Protein AF-A0A519V9I0-F1 (afdb_monomer_lite)

Sequence (67 aa):
MINFVGAFDDQALLNILLLSKDATAIYGDKDLTIKLANEAMLKIWGKGSNIIGSTFEQALPEMEGQA

Structure (mmCIF, N/CA/C/O backbone):
data_AF-A0A519V9I0-F1
#
_entry.id   AF-A0A519V9I0-F1
#
loop_
_atom_site.group_PDB
_atom_site.id
_atom_site.type_symbol
_atom_site.label_atom_id
_atom_site.label_alt_id
_atom_site.label_comp_id
_atom_site.label_asym_id
_atom_site.label_entity_id
_atom_site.label_seq_id
_atom_site.pdbx_PDB_ins_code
_atom_site.Cartn_x
_atom_site.Cartn_y
_atom_site.Cartn_z
_atom_site.occupancy
_atom_site.B_iso_or_equiv
_atom_site.auth_seq_id
_atom_site.auth_comp_id
_atom_site.auth_asym_id
_atom_site.auth_atom_id
_atom_site.pdbx_PDB_model_num
ATOM 1 N N . MET A 1 1 ? 11.141 -10.816 -32.438 1.00 47.22 1 MET A N 1
ATOM 2 C CA . MET A 1 1 ? 10.180 -10.111 -31.563 1.00 47.22 1 MET A CA 1
ATOM 3 C C . MET A 1 1 ? 10.619 -10.338 -30.132 1.00 47.22 1 MET A C 1
ATOM 5 O O . MET A 1 1 ? 10.756 -11.492 -29.750 1.00 47.22 1 MET A O 1
ATOM 9 N N . ILE A 1 2 ? 10.925 -9.276 -29.386 1.00 52.34 2 ILE A N 1
ATOM 10 C CA . ILE A 1 2 ? 11.216 -9.398 -27.953 1.00 52.34 2 ILE A CA 1
ATOM 11 C C . ILE A 1 2 ? 9.882 -9.650 -27.254 1.00 52.34 2 ILE A C 1
ATOM 13 O O . ILE A 1 2 ? 8.922 -8.912 -27.472 1.00 52.34 2 ILE A O 1
ATOM 17 N N . ASN A 1 3 ? 9.807 -10.725 -26.475 1.00 53.50 3 ASN A N 1
ATOM 18 C CA . ASN A 1 3 ? 8.611 -11.095 -25.733 1.00 53.50 3 ASN A CA 1
ATOM 19 C C . ASN A 1 3 ? 8.467 -10.122 -24.550 1.00 53.50 3 ASN A C 1
ATOM 21 O O . ASN A 1 3 ? 9.004 -10.361 -23.474 1.00 53.50 3 ASN A O 1
ATOM 25 N N . PHE A 1 4 ? 7.807 -8.984 -24.781 1.00 61.00 4 PHE A N 1
ATOM 26 C CA . PHE A 1 4 ? 7.709 -7.863 -23.834 1.00 61.00 4 PHE A CA 1
ATOM 27 C C . PHE A 1 4 ? 7.108 -8.267 -22.475 1.00 61.00 4 PHE A C 1
ATOM 29 O O . PHE A 1 4 ? 7.447 -7.690 -21.450 1.00 61.00 4 PHE A O 1
ATOM 36 N N . VAL A 1 5 ? 6.264 -9.303 -22.456 1.00 57.97 5 VAL A N 1
ATOM 37 C CA . VAL A 1 5 ? 5.588 -9.804 -21.247 1.00 57.97 5 VAL A CA 1
ATOM 38 C C . VAL A 1 5 ? 6.475 -10.751 -20.421 1.00 57.97 5 VAL A C 1
ATOM 40 O O . VAL A 1 5 ? 6.251 -10.912 -19.231 1.00 57.97 5 VAL A O 1
ATOM 43 N N . GLY A 1 6 ? 7.515 -11.350 -21.013 1.00 56.94 6 GLY A N 1
ATOM 44 C CA . GLY A 1 6 ? 8.394 -12.306 -20.323 1.00 56.94 6 GLY A CA 1
ATOM 45 C C . GLY A 1 6 ? 9.585 -11.684 -19.585 1.00 56.94 6 GLY A C 1
ATOM 46 O O . GLY A 1 6 ? 10.437 -12.426 -19.110 1.00 56.94 6 GLY A O 1
ATOM 47 N N . ALA A 1 7 ? 9.693 -10.352 -19.549 1.00 62.09 7 ALA A N 1
ATOM 48 C CA . ALA A 1 7 ? 10.901 -9.639 -19.120 1.00 62.09 7 ALA A CA 1
ATOM 49 C C . ALA 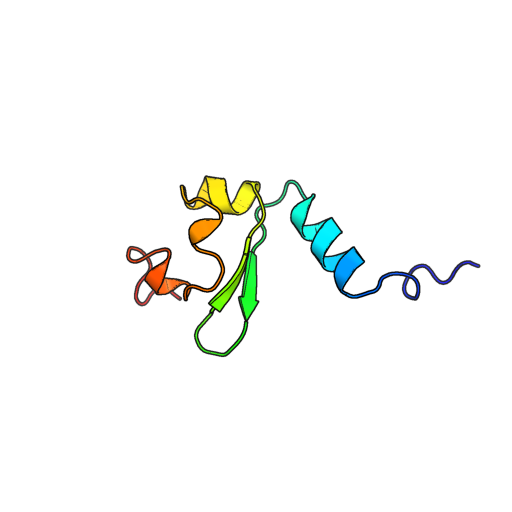A 1 7 ? 10.787 -8.933 -17.757 1.00 62.09 7 ALA A C 1
ATOM 51 O O . ALA A 1 7 ? 11.755 -8.311 -17.326 1.00 62.09 7 ALA A O 1
ATOM 52 N N . PHE A 1 8 ? 9.635 -9.009 -17.088 1.00 68.31 8 PHE A N 1
ATOM 53 C CA . PHE A 1 8 ? 9.445 -8.383 -15.782 1.00 68.31 8 PHE A CA 1
ATOM 54 C C . PHE A 1 8 ? 9.327 -9.461 -14.714 1.00 68.31 8 PHE A C 1
ATOM 56 O O . PHE A 1 8 ? 8.380 -10.243 -14.716 1.00 68.31 8 PHE A O 1
ATOM 63 N N . ASP A 1 9 ? 10.313 -9.504 -13.823 1.00 84.31 9 ASP A N 1
ATOM 64 C CA . ASP A 1 9 ? 10.157 -10.190 -12.549 1.00 84.31 9 ASP A CA 1
ATOM 65 C C . ASP A 1 9 ? 9.258 -9.367 -11.607 1.00 84.31 9 ASP A C 1
ATOM 67 O O . ASP A 1 9 ? 8.938 -8.198 -11.865 1.00 84.31 9 ASP A O 1
ATOM 71 N N . ASP A 1 10 ? 8.839 -9.985 -10.503 1.00 87.56 10 ASP A N 1
ATOM 72 C CA . ASP A 1 10 ? 7.941 -9.359 -9.529 1.00 87.56 10 ASP A CA 1
ATOM 73 C C . ASP A 1 10 ? 8.509 -8.035 -8.985 1.00 87.56 10 ASP A C 1
ATOM 75 O O . ASP A 1 10 ? 7.761 -7.091 -8.731 1.00 87.56 10 ASP A O 1
ATOM 79 N N . GLN A 1 11 ? 9.836 -7.920 -8.855 1.00 87.44 11 GLN A N 1
ATOM 80 C CA . GLN A 1 11 ? 10.487 -6.700 -8.370 1.00 87.44 11 GLN A CA 1
ATOM 81 C C . GLN A 1 11 ? 10.348 -5.556 -9.372 1.00 87.44 11 GLN A C 1
ATOM 83 O O . GLN A 1 11 ? 10.056 -4.423 -8.985 1.00 87.44 11 GLN A O 1
ATOM 88 N N . ALA A 1 12 ? 10.518 -5.833 -10.663 1.00 90.44 12 ALA A N 1
ATOM 89 C CA . ALA A 1 12 ? 10.360 -4.830 -11.702 1.00 90.44 12 ALA A CA 1
ATOM 90 C C . ALA A 1 12 ? 8.923 -4.288 -11.753 1.00 90.44 12 ALA A C 1
ATOM 92 O O . ALA A 1 12 ? 8.736 -3.074 -11.862 1.00 90.44 12 ALA A O 1
ATOM 93 N N . LEU A 1 13 ? 7.913 -5.152 -11.595 1.00 90.62 13 LEU A N 1
ATOM 94 C CA . LEU A 1 13 ? 6.515 -4.723 -11.517 1.00 90.62 13 LEU A CA 1
ATOM 95 C C . LEU A 1 13 ? 6.261 -3.822 -10.299 1.00 90.62 13 LEU A C 1
ATOM 97 O O . LEU A 1 13 ? 5.695 -2.737 -10.446 1.00 90.62 13 LEU A O 1
ATOM 101 N N . LEU A 1 14 ? 6.708 -4.232 -9.109 1.00 92.38 14 LEU A N 1
ATOM 102 C CA . LEU A 1 14 ? 6.540 -3.440 -7.885 1.00 92.38 14 LEU A CA 1
ATOM 103 C C . LEU A 1 14 ? 7.232 -2.075 -7.994 1.00 92.38 14 LEU A C 1
ATOM 105 O O . LEU A 1 14 ? 6.654 -1.057 -7.611 1.00 92.38 14 LEU A O 1
ATOM 109 N N . ASN A 1 15 ? 8.426 -2.029 -8.588 1.00 92.62 15 ASN A N 1
ATOM 110 C CA . ASN A 1 15 ? 9.147 -0.781 -8.830 1.00 92.62 15 ASN A CA 1
ATOM 111 C C . ASN A 1 15 ? 8.386 0.159 -9.772 1.00 92.62 15 ASN A C 1
ATOM 113 O O . ASN A 1 15 ? 8.328 1.362 -9.520 1.00 92.62 15 ASN A O 1
ATOM 117 N N . ILE A 1 16 ? 7.764 -0.366 -10.832 1.00 93.31 16 ILE A N 1
ATOM 118 C CA . ILE A 1 16 ? 6.940 0.443 -11.741 1.00 93.31 16 ILE A CA 1
ATOM 119 C C . ILE A 1 16 ? 5.755 1.063 -10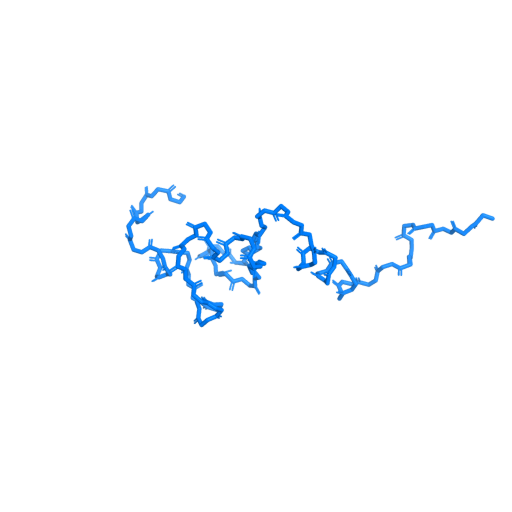.990 1.00 93.31 16 ILE A C 1
ATOM 121 O O . ILE A 1 16 ? 5.488 2.253 -11.148 1.00 93.31 16 ILE A O 1
ATOM 125 N N . LEU A 1 17 ? 5.077 0.293 -10.135 1.00 94.25 17 LEU A N 1
ATOM 126 C CA . LEU A 1 17 ? 3.952 0.793 -9.338 1.00 94.25 17 LEU A CA 1
ATOM 127 C C . LEU A 1 17 ? 4.388 1.856 -8.315 1.00 94.25 17 LEU A C 1
ATOM 129 O O . LEU A 1 17 ? 3.681 2.846 -8.118 1.00 94.25 17 LEU A O 1
ATOM 133 N N . LEU A 1 18 ? 5.577 1.707 -7.720 1.00 94.81 18 LEU A N 1
ATOM 134 C CA . LEU A 1 18 ? 6.162 2.717 -6.829 1.00 94.81 18 LEU A CA 1
ATOM 135 C C . LEU A 1 18 ? 6.492 4.031 -7.548 1.00 94.81 18 LEU A C 1
ATOM 137 O O . LEU A 1 18 ? 6.343 5.098 -6.957 1.00 94.81 18 LEU A O 1
ATOM 141 N N . LEU A 1 19 ? 6.927 3.959 -8.808 1.00 94.81 19 LEU A N 1
ATOM 142 C CA . LEU A 1 19 ? 7.282 5.128 -9.623 1.00 94.81 19 LEU A CA 1
ATOM 143 C C . LEU A 1 19 ? 6.076 5.761 -10.334 1.00 94.81 19 LEU A C 1
ATOM 145 O O . LEU A 1 19 ? 6.193 6.868 -10.869 1.00 94.81 19 LEU A O 1
ATOM 149 N N . SER A 1 20 ? 4.928 5.078 -10.359 1.00 94.88 20 SER A N 1
ATOM 150 C CA . SER A 1 20 ? 3.691 5.616 -10.924 1.00 94.88 20 SER A CA 1
ATOM 151 C C . SER A 1 20 ? 3.249 6.885 -10.191 1.00 94.88 20 SER A C 1
ATOM 153 O O . SER A 1 20 ? 3.405 7.019 -8.978 1.00 94.88 20 SER A O 1
ATOM 155 N N . LYS A 1 21 ? 2.663 7.826 -10.940 1.00 94.88 21 LYS A N 1
ATOM 156 C CA . LYS A 1 21 ? 2.070 9.050 -10.379 1.00 94.88 21 LYS A CA 1
ATOM 157 C C . LYS A 1 21 ? 0.662 8.826 -9.830 1.00 94.88 21 LYS A C 1
ATOM 159 O O . LYS A 1 21 ? 0.188 9.659 -9.060 1.00 94.88 21 LYS A O 1
ATOM 164 N N . ASP A 1 22 ? 0.021 7.726 -10.212 1.00 96.56 22 ASP A N 1
ATOM 165 C CA . ASP A 1 22 ? -1.304 7.368 -9.724 1.00 96.56 22 ASP A CA 1
ATOM 166 C C . ASP A 1 22 ? -1.193 6.760 -8.332 1.00 96.56 22 ASP A C 1
ATOM 168 O O . ASP A 1 22 ? -0.329 5.918 -8.073 1.00 96.56 22 ASP A O 1
ATOM 172 N N . ALA A 1 23 ? -2.074 7.176 -7.428 1.00 97.62 23 ALA A N 1
ATOM 173 C CA . ALA A 1 23 ? -2.096 6.664 -6.069 1.00 97.62 23 ALA A CA 1
ATOM 174 C C . ALA A 1 23 ? -2.348 5.153 -6.070 1.00 97.62 23 ALA A C 1
ATOM 176 O O . ALA A 1 23 ? -3.388 4.683 -6.527 1.00 97.62 23 ALA A O 1
ATOM 177 N N . THR A 1 24 ? -1.361 4.400 -5.589 1.00 97.88 24 THR A N 1
ATOM 178 C CA . THR A 1 24 ? -1.359 2.939 -5.649 1.00 97.88 24 THR A CA 1
ATOM 179 C C . THR A 1 24 ? -0.967 2.356 -4.299 1.00 97.88 24 THR A C 1
ATOM 181 O O . THR A 1 24 ? 0.056 2.736 -3.724 1.00 97.88 24 THR A O 1
ATOM 184 N N . ALA A 1 25 ? -1.752 1.387 -3.830 1.00 96.94 25 ALA A N 1
ATOM 185 C CA . ALA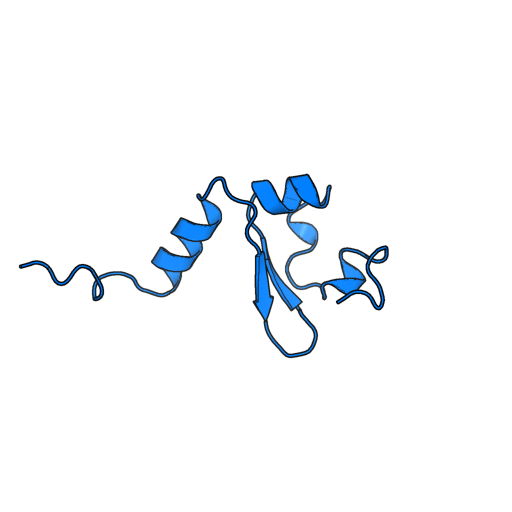 A 1 25 ? -1.408 0.516 -2.715 1.00 96.94 25 ALA A CA 1
ATOM 186 C C . ALA A 1 25 ? -1.654 -0.951 -3.075 1.00 96.94 25 ALA A C 1
ATOM 188 O O . ALA A 1 25 ? -2.539 -1.268 -3.868 1.00 96.94 25 ALA A O 1
ATOM 189 N N . ILE A 1 26 ? -0.866 -1.838 -2.470 1.00 96.81 26 ILE A N 1
ATOM 190 C CA . ILE A 1 26 ? -1.052 -3.286 -2.548 1.00 96.81 26 ILE A CA 1
ATOM 191 C C . ILE A 1 26 ? -1.258 -3.806 -1.135 1.00 96.81 26 ILE A C 1
ATOM 193 O O . ILE A 1 26 ? -0.428 -3.591 -0.244 1.00 96.81 26 ILE A O 1
ATOM 197 N N . TYR A 1 27 ? -2.358 -4.526 -0.966 1.00 96.19 27 TYR A N 1
ATOM 198 C CA . TYR A 1 27 ? -2.692 -5.225 0.260 1.00 96.19 27 TYR A CA 1
ATOM 199 C C . TYR A 1 27 ? -2.320 -6.692 0.127 1.00 96.19 27 TYR A C 1
ATOM 201 O O . TYR A 1 27 ? -2.431 -7.287 -0.945 1.00 96.19 27 TYR A O 1
ATOM 209 N N . GLY A 1 28 ? -1.874 -7.268 1.230 1.00 95.25 28 GLY A N 1
ATOM 210 C CA . GLY A 1 28 ? -1.692 -8.698 1.362 1.00 95.25 28 GLY A CA 1
ATOM 211 C C . GLY A 1 28 ? -2.630 -9.261 2.410 1.00 95.25 28 GLY A C 1
ATOM 212 O O . GLY A 1 28 ? -3.082 -8.550 3.311 1.00 95.25 28 GLY A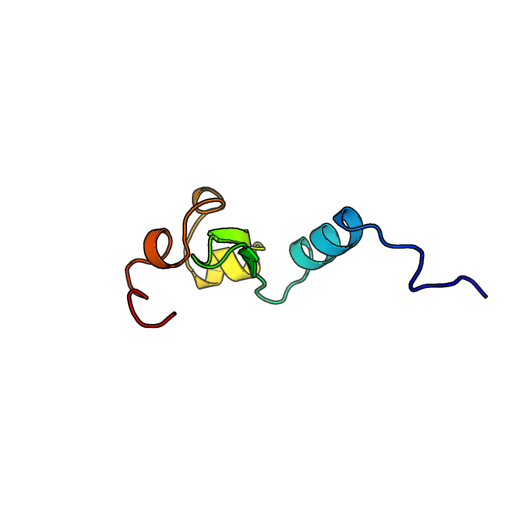 O 1
ATOM 213 N N . ASP A 1 29 ? -2.820 -10.571 2.307 1.00 94.31 29 ASP A N 1
ATOM 214 C CA . ASP A 1 29 ? -3.565 -11.381 3.260 1.00 94.31 29 ASP A CA 1
ATOM 215 C C . ASP A 1 29 ? -5.035 -10.927 3.398 1.00 94.31 29 ASP A C 1
ATOM 217 O O . ASP A 1 29 ? -5.501 -9.984 2.758 1.00 94.31 29 ASP A O 1
ATOM 221 N N . LYS A 1 30 ? -5.815 -11.645 4.204 1.00 93.50 30 LYS A N 1
ATOM 222 C CA . LYS A 1 30 ? -7.239 -11.331 4.424 1.00 93.50 30 LYS A CA 1
ATOM 223 C C . LYS A 1 30 ? -7.464 -10.086 5.290 1.00 93.50 30 LYS A C 1
ATOM 225 O O . LYS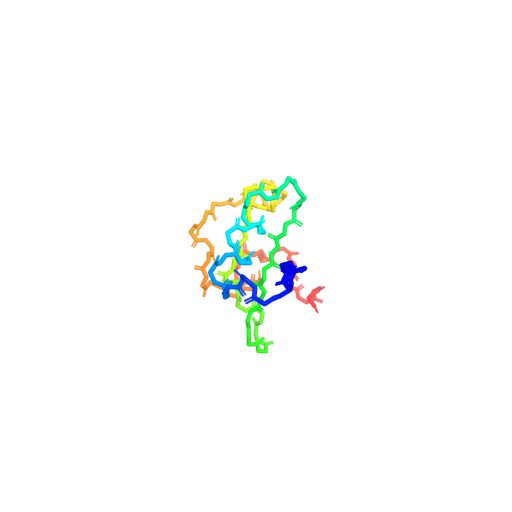 A 1 30 ? -8.533 -9.496 5.237 1.00 93.50 30 LYS A O 1
ATOM 230 N N . ASP A 1 31 ? -6.455 -9.699 6.067 1.00 93.00 31 ASP A N 1
ATOM 231 C CA . ASP A 1 31 ? -6.533 -8.601 7.035 1.00 93.00 31 ASP A CA 1
ATOM 232 C C . ASP A 1 31 ? -6.066 -7.265 6.415 1.00 93.00 31 ASP A C 1
ATOM 234 O O . ASP A 1 31 ? -5.736 -6.321 7.130 1.00 93.00 31 ASP A O 1
ATOM 238 N N . LEU A 1 32 ? -5.980 -7.198 5.076 1.00 95.38 32 LEU A N 1
ATOM 239 C CA . LEU A 1 32 ? -5.578 -6.020 4.300 1.00 95.38 32 LEU A CA 1
ATOM 240 C C . LEU A 1 32 ? -4.285 -5.377 4.820 1.00 95.38 32 LEU A C 1
ATOM 242 O O . LEU A 1 32 ? -4.197 -4.166 5.035 1.00 95.38 32 LEU A O 1
ATOM 246 N N . THR A 1 33 ? -3.257 -6.197 5.037 1.00 97.38 33 THR A N 1
ATOM 247 C CA . THR A 1 33 ? -1.946 -5.696 5.462 1.00 97.38 33 THR A CA 1
ATOM 248 C C . THR A 1 33 ? -1.329 -4.892 4.329 1.00 97.38 33 THR A C 1
ATOM 250 O O . THR A 1 33 ? -1.154 -5.417 3.230 1.00 97.38 33 THR A O 1
ATOM 253 N N . ILE A 1 34 ? -0.956 -3.640 4.580 1.00 97.56 34 ILE A N 1
ATOM 254 C CA . ILE A 1 34 ? -0.350 -2.779 3.563 1.00 97.56 34 ILE A CA 1
ATOM 255 C C . ILE A 1 34 ? 1.054 -3.312 3.259 1.00 97.56 34 ILE A C 1
ATOM 257 O O . ILE A 1 34 ? 1.958 -3.196 4.084 1.00 97.56 34 ILE A O 1
ATOM 261 N N . LYS A 1 35 ? 1.251 -3.906 2.078 1.00 97.12 35 LYS A N 1
ATOM 262 C CA . LYS A 1 35 ? 2.565 -4.402 1.627 1.00 97.12 35 LYS A CA 1
ATOM 263 C C . LYS A 1 35 ? 3.311 -3.356 0.800 1.00 97.12 35 LYS A C 1
ATOM 265 O O . LYS A 1 35 ? 4.537 -3.362 0.774 1.00 97.12 35 LYS A O 1
ATOM 270 N N . LEU A 1 36 ? 2.577 -2.461 0.140 1.00 96.69 36 LEU A N 1
ATOM 271 C CA . LEU A 1 36 ? 3.118 -1.378 -0.678 1.00 96.69 36 LEU A CA 1
ATOM 272 C C . LEU A 1 36 ? 2.152 -0.195 -0.668 1.00 96.69 36 LEU A C 1
ATOM 274 O O . LEU A 1 36 ? 0.944 -0.387 -0.775 1.00 96.69 36 LEU A O 1
ATOM 278 N N . ALA A 1 37 ? 2.692 1.016 -0.604 1.00 97.88 37 ALA A N 1
ATOM 279 C CA . ALA A 1 37 ? 1.985 2.246 -0.934 1.00 97.88 37 ALA A CA 1
ATOM 280 C C . ALA A 1 37 ? 2.990 3.206 -1.574 1.00 97.88 37 ALA A C 1
ATOM 282 O O . ALA A 1 37 ? 4.071 3.415 -1.021 1.00 97.88 37 ALA A O 1
ATOM 283 N N . ASN A 1 38 ? 2.669 3.750 -2.746 1.00 97.88 38 ASN A N 1
ATOM 284 C CA . ASN A 1 38 ? 3.542 4.722 -3.396 1.00 97.88 38 ASN A CA 1
ATOM 285 C C . ASN A 1 38 ? 3.366 6.130 -2.804 1.00 97.88 38 ASN A C 1
ATOM 287 O O . ASN A 1 38 ? 2.432 6.403 -2.048 1.00 97.88 38 ASN A O 1
ATOM 291 N N . GLU A 1 39 ? 4.259 7.047 -3.176 1.00 97.88 39 GLU A N 1
ATOM 292 C CA . GLU A 1 39 ? 4.271 8.425 -2.665 1.00 97.88 39 GLU A CA 1
ATOM 293 C C . GLU A 1 39 ? 2.940 9.162 -2.874 1.00 97.88 39 GLU A C 1
ATOM 295 O O . GLU A 1 39 ? 2.534 9.970 -2.040 1.00 97.88 39 GLU A O 1
ATOM 300 N N . ALA A 1 40 ? 2.243 8.896 -3.981 1.00 98.12 40 ALA A N 1
ATOM 301 C CA . ALA A 1 40 ? 0.942 9.499 -4.248 1.00 98.12 40 ALA A CA 1
ATOM 302 C C . ALA A 1 40 ? -0.128 8.997 -3.263 1.00 98.12 40 ALA A C 1
ATOM 304 O O . ALA A 1 40 ? -0.873 9.809 -2.716 1.00 98.12 40 ALA A O 1
ATOM 305 N N . MET A 1 41 ? -0.164 7.693 -2.972 1.00 97.94 41 MET A N 1
ATOM 306 C CA . MET A 1 41 ? -1.106 7.125 -2.004 1.00 97.94 41 MET A CA 1
ATOM 307 C C . MET A 1 41 ? -0.829 7.599 -0.577 1.00 97.94 41 MET A C 1
ATOM 309 O O . MET A 1 41 ? -1.747 8.005 0.132 1.00 97.94 41 MET A O 1
ATOM 313 N N . LEU A 1 42 ? 0.446 7.624 -0.175 1.00 97.81 42 LEU A N 1
ATOM 314 C CA . LEU A 1 42 ? 0.860 8.124 1.138 1.00 97.81 42 LEU A CA 1
ATOM 315 C C . LEU A 1 42 ? 0.421 9.579 1.360 1.00 97.81 42 LEU A C 1
ATOM 317 O O . LEU A 1 42 ? -0.062 9.923 2.439 1.00 97.81 42 LEU A O 1
ATOM 321 N N . LYS A 1 43 ? 0.502 10.419 0.320 1.00 97.38 43 LYS A N 1
ATOM 322 C CA . LYS A 1 43 ? 0.003 11.803 0.357 1.00 97.38 43 LYS A CA 1
ATOM 323 C C . LYS A 1 43 ? -1.512 11.888 0.495 1.00 97.38 43 LYS A C 1
ATOM 325 O O . LYS A 1 43 ? -1.973 12.728 1.260 1.00 97.38 43 LYS A O 1
ATOM 330 N N . ILE A 1 44 ? -2.271 11.043 -0.209 1.00 96.38 44 ILE A N 1
ATOM 331 C CA . ILE A 1 44 ? -3.739 10.999 -0.078 1.00 96.38 44 ILE A CA 1
ATOM 332 C C . ILE A 1 44 ? -4.135 10.664 1.359 1.00 96.38 44 ILE A C 1
ATOM 334 O O . ILE A 1 44 ? -4.993 11.326 1.933 1.00 96.38 44 ILE A O 1
ATOM 338 N N . TRP A 1 45 ? -3.479 9.670 1.950 1.00 96.50 45 TRP A N 1
ATOM 339 C CA . TRP A 1 45 ? -3.730 9.257 3.327 1.00 96.50 45 TRP A CA 1
ATOM 340 C C . TRP A 1 45 ? -3.150 10.204 4.384 1.00 96.50 45 TRP A C 1
ATOM 342 O O . TRP A 1 45 ? -3.495 10.098 5.558 1.00 96.50 45 TRP A O 1
ATOM 352 N N . GLY A 1 46 ? -2.244 11.110 4.007 1.00 97.12 46 GLY A N 1
ATOM 353 C CA . GLY A 1 46 ? -1.527 11.956 4.960 1.00 97.12 46 GLY A CA 1
ATOM 354 C C . GLY A 1 46 ? -0.636 11.155 5.918 1.00 97.12 46 GLY A C 1
ATOM 355 O O . GLY A 1 46 ? -0.477 11.535 7.078 1.00 97.12 46 GLY A O 1
ATOM 356 N N . LYS A 1 47 ? -0.073 10.030 5.458 1.00 97.25 47 LYS A N 1
ATOM 357 C CA . LYS A 1 47 ? 0.772 9.127 6.257 1.00 97.25 47 LYS A CA 1
ATOM 358 C C . LYS A 1 47 ? 2.177 9.013 5.668 1.00 97.25 47 LYS A C 1
ATOM 360 O O . LYS A 1 47 ? 2.405 9.318 4.502 1.00 97.25 47 LYS A O 1
ATOM 365 N N . GLY A 1 48 ? 3.122 8.550 6.484 1.00 97.06 48 GLY A N 1
ATOM 366 C CA . GLY A 1 48 ? 4.460 8.163 6.034 1.00 97.06 48 GLY A CA 1
ATOM 367 C C . GLY A 1 48 ? 4.560 6.667 5.737 1.00 97.06 48 GLY A C 1
ATOM 368 O O . GLY A 1 48 ? 3.662 5.889 6.052 1.00 97.06 48 GLY A O 1
ATOM 369 N N . SER A 1 49 ? 5.699 6.241 5.191 1.00 96.56 49 SER A N 1
ATOM 370 C CA . SER A 1 49 ? 5.999 4.829 4.902 1.00 96.56 49 SER A CA 1
ATOM 371 C C . SER A 1 49 ? 6.096 3.937 6.149 1.00 96.56 49 SER A C 1
ATOM 373 O O . SER A 1 49 ? 6.156 2.717 6.035 1.00 96.56 49 SER A O 1
ATOM 375 N N . ASN A 1 50 ? 6.052 4.512 7.353 1.00 97.75 50 ASN A N 1
ATOM 376 C CA . ASN A 1 50 ? 6.005 3.771 8.612 1.00 97.75 50 ASN A CA 1
ATOM 377 C C . ASN A 1 50 ? 4.715 2.947 8.799 1.00 97.75 50 ASN A C 1
ATOM 379 O O . ASN A 1 50 ? 4.662 2.136 9.716 1.00 97.75 50 ASN A O 1
ATOM 383 N N . ILE A 1 51 ? 3.686 3.155 7.968 1.00 97.38 51 ILE A N 1
ATOM 384 C CA . ILE A 1 51 ? 2.447 2.361 8.010 1.00 97.38 51 ILE A CA 1
ATOM 385 C C . ILE A 1 51 ? 2.565 1.015 7.283 1.00 97.38 51 ILE A C 1
ATOM 387 O O . ILE A 1 51 ? 1.705 0.153 7.450 1.00 97.38 51 ILE A O 1
ATOM 391 N N . ILE A 1 52 ? 3.600 0.825 6.458 1.00 97.62 52 ILE A N 1
ATOM 392 C CA . ILE A 1 52 ? 3.799 -0.426 5.722 1.00 97.62 52 ILE A CA 1
ATOM 393 C C . ILE A 1 52 ? 4.001 -1.570 6.724 1.00 97.62 52 ILE A C 1
ATOM 395 O O . ILE A 1 52 ? 4.791 -1.462 7.658 1.00 97.62 52 ILE A O 1
ATOM 399 N N . GLY A 1 53 ? 3.268 -2.666 6.534 1.00 97.81 53 GLY A N 1
ATOM 400 C CA . GLY A 1 53 ? 3.212 -3.800 7.458 1.00 97.81 53 GLY A CA 1
ATOM 401 C C . GLY A 1 53 ? 2.091 -3.720 8.498 1.00 97.81 53 GLY A C 1
ATOM 402 O O . GLY A 1 53 ? 1.805 -4.732 9.131 1.00 97.81 53 GLY A O 1
ATOM 403 N N . SER A 1 54 ? 1.425 -2.571 8.643 1.00 97.25 54 SER A N 1
ATOM 404 C CA . SER A 1 54 ? 0.192 -2.458 9.435 1.00 97.25 54 SER A CA 1
ATOM 405 C C . SER A 1 54 ? -1.017 -2.903 8.610 1.00 97.25 54 SER A C 1
ATOM 407 O O . SER A 1 54 ? -0.982 -2.873 7.374 1.00 97.25 54 SER A O 1
ATOM 409 N N . THR A 1 55 ? -2.105 -3.295 9.272 1.00 96.38 55 THR A N 1
ATOM 410 C CA . THR A 1 55 ? -3.393 -3.469 8.582 1.00 96.38 55 THR A CA 1
ATOM 411 C C . THR A 1 55 ? -3.943 -2.116 8.131 1.00 96.38 55 THR A C 1
ATOM 413 O O . THR A 1 55 ? -3.591 -1.071 8.688 1.00 96.38 55 THR A O 1
ATOM 416 N N . PHE A 1 56 ? -4.804 -2.117 7.112 1.00 95.69 56 PHE A N 1
ATOM 417 C CA . PHE A 1 56 ? -5.435 -0.895 6.607 1.00 95.69 56 PHE A CA 1
ATOM 418 C C . PHE A 1 56 ? -6.152 -0.107 7.714 1.00 95.69 56 PHE A C 1
ATOM 420 O O . PHE A 1 56 ? -5.915 1.090 7.858 1.00 95.69 56 PHE A O 1
ATOM 427 N N . GLU A 1 57 ? -6.929 -0.788 8.559 1.00 94.31 57 GLU A N 1
ATOM 428 C CA . GLU A 1 57 ? -7.638 -0.169 9.688 1.00 94.31 57 GLU A CA 1
ATOM 429 C C . GLU A 1 57 ? -6.681 0.382 10.758 1.00 94.31 57 GLU A C 1
ATOM 431 O O . GLU A 1 57 ? -6.928 1.441 11.323 1.00 94.31 57 GLU A O 1
ATOM 436 N N . GLN A 1 58 ? -5.546 -0.279 11.018 1.00 95.50 58 GLN A N 1
ATOM 437 C CA . GLN A 1 58 ? -4.532 0.246 11.946 1.00 95.50 58 GLN A CA 1
ATOM 438 C C . GLN A 1 58 ? -3.860 1.515 11.409 1.00 95.50 58 G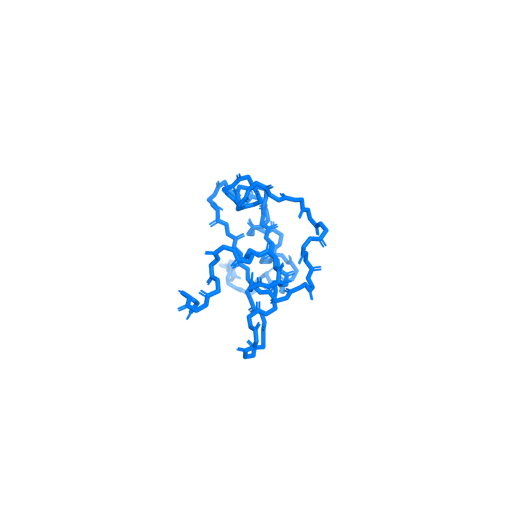LN A C 1
ATOM 440 O O . GLN A 1 58 ? -3.561 2.439 12.168 1.00 95.50 58 GLN A O 1
ATOM 445 N N . ALA A 1 59 ? -3.588 1.553 10.103 1.00 96.38 59 ALA A N 1
ATOM 446 C CA . ALA A 1 59 ? -2.959 2.695 9.452 1.00 96.38 59 ALA A CA 1
ATOM 447 C C . ALA A 1 59 ? -3.914 3.894 9.327 1.00 96.38 59 ALA A C 1
ATOM 449 O O . ALA A 1 59 ? -3.478 5.046 9.462 1.00 96.38 59 ALA A O 1
ATOM 450 N N . LEU A 1 60 ? -5.199 3.612 9.092 1.00 95.06 60 LEU A N 1
ATOM 451 C CA . LEU A 1 60 ? -6.282 4.576 8.901 1.00 95.06 60 LEU A CA 1
ATOM 452 C C . LEU A 1 60 ? -7.470 4.234 9.814 1.00 95.06 60 LEU A C 1
ATOM 454 O O . LEU A 1 60 ? -8.489 3.732 9.333 1.00 95.06 60 LEU A O 1
ATOM 458 N N . PRO A 1 61 ? -7.365 4.512 11.127 1.00 92.50 61 PRO A N 1
ATOM 459 C CA . PRO A 1 61 ? -8.433 4.217 12.085 1.00 92.50 61 PRO A CA 1
ATOM 460 C C . PRO A 1 61 ? -9.767 4.878 11.723 1.00 92.50 61 PRO A C 1
ATOM 462 O O . PRO A 1 61 ? -10.834 4.369 12.041 1.00 92.50 61 PRO A O 1
ATOM 465 N N . GLU A 1 62 ? -9.725 6.005 11.014 1.00 92.62 62 GLU A N 1
ATOM 466 C CA . GLU A 1 62 ? -10.902 6.703 10.504 1.00 92.62 62 GLU A CA 1
ATOM 467 C C . GLU A 1 62 ? -11.718 5.901 9.472 1.00 92.62 62 GLU A C 1
ATOM 469 O O . GLU A 1 62 ? -12.863 6.258 9.191 1.00 92.62 62 GLU A O 1
ATOM 474 N N . MET A 1 63 ? -11.142 4.837 8.903 1.00 88.00 63 MET A N 1
ATOM 475 C CA . MET A 1 63 ? -11.780 3.963 7.915 1.00 88.00 63 MET A CA 1
ATOM 476 C C . MET A 1 63 ? -12.230 2.616 8.499 1.00 88.00 63 MET A C 1
ATOM 478 O O . MET A 1 63 ? -12.610 1.726 7.739 1.00 88.00 63 MET A O 1
ATOM 482 N N . GLU A 1 64 ? -12.210 2.454 9.826 1.00 85.38 64 GLU A N 1
ATOM 483 C CA . GLU A 1 64 ? -12.700 1.246 10.500 1.00 85.38 64 GLU A CA 1
ATOM 484 C C . GLU A 1 64 ? -14.132 0.902 10.045 1.00 85.38 64 GLU A C 1
ATOM 486 O O . GLU A 1 64 ? -15.027 1.753 10.033 1.00 85.38 64 GLU A O 1
ATOM 491 N N . GLY A 1 65 ? -14.339 -0.349 9.617 1.00 81.50 65 GLY A N 1
ATOM 492 C CA . GLY A 1 65 ? -15.636 -0.828 9.125 1.00 81.50 65 GLY A CA 1
ATOM 493 C C . GLY A 1 65 ? -16.060 -0.319 7.738 1.00 81.50 65 GLY A C 1
ATOM 494 O O . GLY A 1 65 ? -17.191 -0.584 7.330 1.00 81.50 65 GLY A O 1
ATOM 495 N N . GLN A 1 66 ? -15.192 0.398 7.014 1.00 77.06 66 GLN A N 1
ATOM 496 C CA . GLN A 1 66 ? -15.418 0.819 5.617 1.00 77.06 66 GLN A CA 1
ATOM 497 C C . GLN A 1 66 ? -14.575 0.041 4.597 1.00 77.06 66 GLN A C 1
ATOM 499 O O . GLN A 1 66 ? -14.671 0.311 3.397 1.00 77.06 66 GLN A O 1
ATOM 504 N N . ALA A 1 67 ? -13.732 -0.871 5.081 1.00 67.00 67 ALA A N 1
ATOM 505 C CA . ALA A 1 67 ? -12.885 -1.726 4.261 1.00 67.00 67 ALA A CA 1
ATOM 506 C C . ALA A 1 67 ? -13.674 -2.843 3.558 1.00 67.00 67 ALA A C 1
ATOM 508 O O . ALA A 1 67 ? -14.649 -3.360 4.152 1.00 67.00 67 ALA A O 1
#

Radius of gyration: 14.17 Å; chains: 1; bounding box: 27×24×44 Å

Secondary structure (DSSP, 8-state):
---GGGG--HHHHHHHHHH-SS--EEEETTTTEEEEE-HHHHHHHT--GGGTTSBHHHH-GGGTT--

pLDDT: mean 89.62, std 13.13, range [47.22, 98.12]

Foldseek 3Di:
DPPPVVPDDPVNVLVVQQPDLDWDWDADDPQRQTQDTHPNVCVVLVHDPVSHRPGPCVSPVVCVPVD